Protein AF-A0AAW9KEF3-F1 (afdb_monomer_lite)

Organism: Clostridium perfringens (NCBI:txid1502)

Secondary structure (DSSP, 8-state):
-------HHHHHHHHHHHHHHHHHHHHSTT--THHHHHHHHHHHHHHHHHHHHHHH-S-SHHHH-

Foldseek 3Di:
DDDPDDDLVNLVVVLVVLCVVLVVCVVDPPDDPVSVVSNVVSVVSVVVSVVVVCVPDPDNVVVVD

InterPro domains:
  IPR008875 TraX [PF05857] (10-64)

Radius of gyration: 15.31 Å; chains: 1; bounding box: 42×16×39 Å

pLDDT: mean 78.74, std 11.2, range [39.72, 90.62]

Sequence (65 aa):
MAKLRLNGLQLKTIALVLMVLDHIHQYIPDLPIVLNWVGRIVAPIFFYLMVEGFRKTRNRRRYIT

Structure (mmCIF, N/CA/C/O backbone):
data_AF-A0AAW9KEF3-F1
#
_entry.id   AF-A0AAW9KEF3-F1
#
loop_
_atom_site.group_PDB
_atom_site.id
_atom_site.type_symbol
_atom_site.label_atom_id
_atom_site.label_alt_id
_atom_site.label_comp_id
_atom_site.label_asym_id
_atom_site.label_entity_id
_atom_site.label_seq_id
_atom_site.pdbx_PDB_ins_code
_atom_site.Cartn_x
_atom_site.Cartn_y
_atom_site.Cartn_z
_atom_site.occupancy
_atom_site.B_iso_or_equiv
_atom_site.auth_seq_id
_atom_site.auth_comp_id
_atom_site.auth_asym_id
_atom_site.auth_atom_id
_atom_site.pdbx_PDB_model_num
ATOM 1 N N . MET A 1 1 ? -24.920 5.775 -13.397 1.00 39.72 1 MET A N 1
ATOM 2 C CA . MET A 1 1 ? -23.461 5.667 -13.164 1.00 39.72 1 MET A CA 1
ATOM 3 C C . MET A 1 1 ? -23.210 4.527 -12.188 1.00 39.72 1 MET A C 1
ATOM 5 O O . MET A 1 1 ? -23.650 4.616 -11.048 1.00 39.72 1 MET A O 1
ATOM 9 N N . ALA A 1 2 ? -22.607 3.424 -12.636 1.00 46.44 2 ALA A N 1
ATOM 10 C CA . ALA A 1 2 ? -22.314 2.286 -11.767 1.00 46.44 2 ALA A CA 1
ATOM 11 C C . ALA A 1 2 ? -21.234 2.687 -10.753 1.00 46.44 2 ALA A C 1
ATOM 13 O O . ALA A 1 2 ? -20.126 3.067 -11.126 1.00 46.44 2 ALA A O 1
ATOM 14 N N . LYS A 1 3 ? -21.570 2.650 -9.463 1.00 54.91 3 LYS A N 1
ATOM 15 C CA . LYS A 1 3 ? -20.630 2.952 -8.384 1.00 54.91 3 LYS A CA 1
ATOM 16 C C . LYS A 1 3 ? -19.688 1.753 -8.260 1.00 54.91 3 LYS A C 1
ATOM 18 O O . LYS A 1 3 ? -20.053 0.767 -7.625 1.00 54.91 3 LYS A O 1
ATOM 23 N N . LEU A 1 4 ? -18.514 1.806 -8.895 1.00 59.50 4 LEU A N 1
ATOM 24 C CA . LEU A 1 4 ? -17.462 0.802 -8.701 1.00 59.50 4 LEU A CA 1
ATOM 25 C C . LEU A 1 4 ? -17.046 0.817 -7.221 1.00 59.50 4 LEU A C 1
ATOM 27 O O . LEU A 1 4 ? -16.242 1.638 -6.788 1.00 59.50 4 LEU A O 1
ATOM 31 N N . ARG A 1 5 ? -17.641 -0.065 -6.413 1.00 67.38 5 ARG A N 1
ATOM 32 C CA . ARG A 1 5 ? -17.171 -0.358 -5.056 1.00 67.38 5 ARG A CA 1
ATOM 33 C C . ARG A 1 5 ? -16.104 -1.432 -5.188 1.00 67.38 5 ARG A C 1
ATOM 35 O O . ARG A 1 5 ? -16.427 -2.590 -5.422 1.00 67.38 5 ARG A O 1
ATOM 42 N N . LEU A 1 6 ? -14.843 -1.040 -5.055 1.00 74.75 6 LEU A N 1
ATOM 43 C CA . LEU A 1 6 ? -13.748 -1.997 -4.938 1.00 74.75 6 LEU A CA 1
ATOM 44 C C . LEU A 1 6 ? -13.858 -2.716 -3.588 1.00 74.75 6 LEU A C 1
ATOM 46 O O . LEU A 1 6 ? -14.003 -2.075 -2.545 1.00 74.75 6 LEU A O 1
ATOM 50 N N . ASN A 1 7 ? -13.806 -4.048 -3.602 1.00 82.69 7 ASN A N 1
ATOM 51 C CA . ASN A 1 7 ? -13.722 -4.835 -2.375 1.00 82.69 7 ASN A CA 1
ATOM 52 C C . ASN A 1 7 ? -12.332 -4.684 -1.740 1.00 82.69 7 ASN A C 1
ATOM 54 O O . ASN A 1 7 ? -11.329 -4.582 -2.445 1.00 82.69 7 ASN A O 1
ATOM 58 N N . GLY A 1 8 ? -12.247 -4.758 -0.406 1.00 81.12 8 GLY A N 1
ATOM 59 C CA . GLY A 1 8 ? -10.966 -4.653 0.314 1.00 81.12 8 GLY A CA 1
ATOM 60 C C . GLY A 1 8 ? -9.933 -5.704 -0.119 1.00 81.12 8 GLY A C 1
ATOM 61 O O . GLY A 1 8 ? -8.743 -5.413 -0.166 1.00 81.12 8 GLY A O 1
ATOM 62 N N . LEU A 1 9 ? -10.383 -6.900 -0.527 1.00 84.75 9 LEU A N 1
ATOM 63 C CA . LEU A 1 9 ? -9.512 -7.915 -1.130 1.00 84.75 9 LEU A CA 1
ATOM 64 C C . LEU A 1 9 ? -8.961 -7.481 -2.491 1.00 84.75 9 LEU A C 1
ATOM 66 O O . LEU A 1 9 ? -7.769 -7.626 -2.719 1.00 84.75 9 LEU A O 1
ATOM 70 N N . GLN A 1 10 ? -9.792 -6.906 -3.364 1.00 86.31 10 GLN A N 1
ATOM 71 C CA . GLN A 1 10 ? -9.347 -6.435 -4.680 1.00 86.31 10 GLN A CA 1
ATOM 72 C C . GLN A 1 10 ? -8.331 -5.301 -4.540 1.00 86.31 10 GLN A C 1
ATOM 74 O O . GLN A 1 10 ? -7.299 -5.317 -5.203 1.00 86.31 10 GLN A O 1
ATOM 79 N N . LEU A 1 11 ? -8.587 -4.356 -3.631 1.00 86.50 11 LEU A N 1
ATOM 80 C CA . LEU A 1 11 ? -7.656 -3.268 -3.346 1.00 86.50 11 LEU A CA 1
ATOM 81 C C . LEU A 1 11 ? -6.324 -3.800 -2.791 1.00 86.50 11 LEU A C 1
ATOM 83 O O . LEU A 1 11 ? -5.262 -3.339 -3.202 1.00 86.50 11 LEU A O 1
ATOM 87 N N . LYS A 1 12 ? -6.372 -4.821 -1.925 1.00 86.19 12 LYS A N 1
ATOM 88 C CA . LYS A 1 12 ? -5.178 -5.510 -1.417 1.00 86.19 12 LYS A CA 1
ATOM 89 C C . LYS A 1 12 ? -4.393 -6.208 -2.528 1.00 86.19 12 LYS A C 1
ATOM 91 O O . LYS A 1 12 ? -3.172 -6.101 -2.551 1.00 86.19 12 LYS A O 1
ATOM 96 N N . THR A 1 13 ? -5.068 -6.896 -3.448 1.00 89.06 13 THR A N 1
ATOM 97 C CA . THR A 1 13 ? -4.417 -7.561 -4.587 1.00 89.06 13 THR A CA 1
ATOM 98 C C . THR A 1 13 ? -3.739 -6.551 -5.507 1.00 89.06 13 THR A C 1
ATOM 100 O O . THR A 1 13 ? -2.591 -6.756 -5.883 1.00 89.06 13 THR A O 1
ATOM 103 N N . ILE A 1 14 ? -4.405 -5.437 -5.823 1.00 88.56 14 ILE A N 1
ATOM 104 C CA . ILE A 1 14 ? -3.833 -4.367 -6.653 1.00 88.56 14 ILE A CA 1
ATOM 105 C C . ILE A 1 14 ? -2.586 -3.775 -5.981 1.00 88.56 14 ILE A C 1
ATOM 107 O O . ILE A 1 14 ? -1.550 -3.651 -6.628 1.00 88.56 14 ILE A O 1
ATOM 111 N N . ALA A 1 15 ? -2.658 -3.478 -4.679 1.00 88.06 15 ALA A N 1
ATOM 112 C CA . ALA A 1 15 ? -1.518 -2.974 -3.911 1.00 88.06 15 ALA A CA 1
ATOM 113 C C . ALA A 1 15 ? -0.333 -3.953 -3.906 1.00 88.06 15 ALA A C 1
ATOM 115 O O . ALA A 1 15 ? 0.807 -3.537 -4.089 1.00 88.06 15 ALA A O 1
ATOM 116 N N . LEU A 1 16 ? -0.604 -5.253 -3.745 1.00 89.38 16 LEU A N 1
ATOM 117 C CA . LEU A 1 16 ? 0.418 -6.299 -3.772 1.00 89.38 16 LEU A CA 1
ATOM 118 C C . LEU A 1 16 ? 1.099 -6.394 -5.143 1.00 89.38 16 LEU A C 1
ATOM 120 O O . LEU A 1 16 ? 2.322 -6.429 -5.210 1.00 89.38 16 LEU A O 1
ATOM 124 N N . VAL A 1 17 ? 0.323 -6.411 -6.230 1.00 88.88 17 VAL A N 1
ATOM 125 C CA . VAL A 1 17 ? 0.869 -6.483 -7.595 1.00 88.88 17 VAL A CA 1
ATOM 126 C C . VAL A 1 17 ? 1.734 -5.259 -7.895 1.00 88.88 17 VAL A C 1
ATOM 128 O O . VAL A 1 17 ? 2.840 -5.413 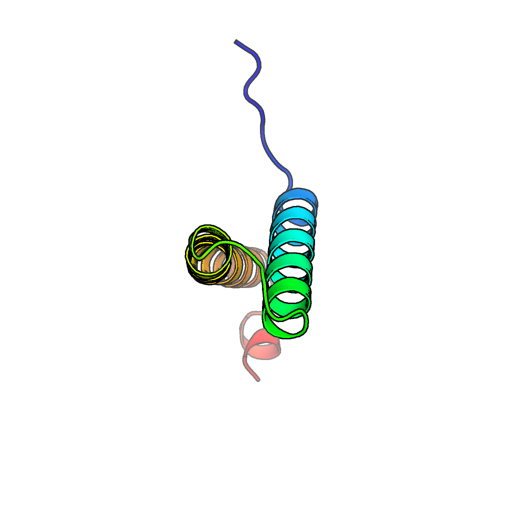-8.403 1.00 88.88 17 VAL A O 1
ATOM 131 N N . LEU A 1 18 ? 1.277 -4.058 -7.526 1.00 85.25 18 LEU A N 1
ATOM 132 C CA . LEU A 1 18 ? 2.057 -2.826 -7.682 1.00 85.25 18 LEU A CA 1
ATOM 133 C C . LEU A 1 18 ? 3.376 -2.875 -6.894 1.00 85.25 18 LEU A C 1
ATOM 135 O O . LEU A 1 18 ? 4.407 -2.490 -7.434 1.00 85.25 18 LEU A O 1
ATOM 139 N N . MET A 1 19 ? 3.364 -3.392 -5.659 1.00 86.38 19 MET A N 1
ATOM 140 C CA . MET A 1 19 ? 4.571 -3.550 -4.833 1.00 86.38 19 MET A CA 1
ATOM 141 C C . MET A 1 19 ? 5.587 -4.513 -5.457 1.00 86.38 19 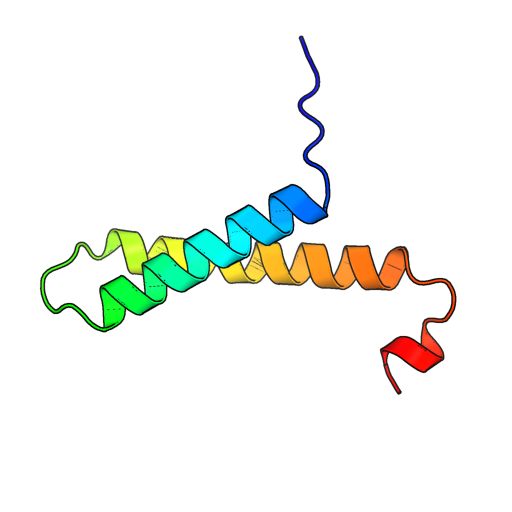MET A C 1
ATOM 143 O O . MET A 1 19 ? 6.785 -4.250 -5.459 1.00 86.38 19 MET A O 1
ATOM 147 N N . VAL A 1 20 ? 5.106 -5.643 -5.982 1.00 86.38 20 VAL A N 1
ATOM 148 C CA . VAL A 1 20 ? 5.962 -6.658 -6.606 1.00 86.38 20 VAL A CA 1
ATOM 149 C C . VAL A 1 20 ? 6.579 -6.119 -7.895 1.00 86.38 20 VAL A C 1
ATOM 151 O O . VAL A 1 20 ? 7.768 -6.314 -8.123 1.00 86.38 20 VAL A O 1
ATOM 154 N N . LEU A 1 21 ? 5.805 -5.403 -8.714 1.00 82.25 21 LEU A N 1
ATOM 155 C CA . LEU A 1 21 ? 6.312 -4.773 -9.935 1.00 82.25 21 LEU A CA 1
ATOM 156 C C . LEU A 1 21 ? 7.372 -3.701 -9.644 1.00 82.25 21 LEU A C 1
ATOM 158 O O . LEU A 1 21 ? 8.378 -3.645 -10.347 1.00 82.25 21 LEU A O 1
ATOM 162 N N . ASP A 1 22 ? 7.177 -2.897 -8.597 1.00 78.12 22 ASP A N 1
ATOM 163 C CA . ASP A 1 22 ? 8.156 -1.910 -8.124 1.00 78.12 22 ASP A CA 1
ATOM 164 C C . ASP A 1 22 ? 9.475 -2.575 -7.675 1.00 78.12 22 ASP A C 1
ATOM 166 O O . ASP A 1 22 ? 10.556 -2.155 -8.078 1.00 78.12 22 ASP A O 1
ATOM 170 N N . HIS A 1 23 ? 9.412 -3.695 -6.946 1.00 80.25 23 HIS A N 1
ATOM 171 C CA . HIS A 1 23 ? 10.615 -4.446 -6.554 1.00 80.25 23 HIS A CA 1
ATOM 172 C C . HIS A 1 23 ? 11.310 -5.171 -7.716 1.00 80.25 23 HIS A C 1
ATOM 174 O O . HIS A 1 23 ? 12.537 -5.273 -7.724 1.00 80.25 23 HIS A O 1
ATOM 180 N N . ILE A 1 24 ? 10.560 -5.667 -8.706 1.00 79.94 24 ILE A N 1
ATOM 181 C CA . ILE A 1 24 ? 11.140 -6.265 -9.920 1.00 79.94 24 ILE A CA 1
ATOM 182 C C . ILE A 1 24 ? 11.884 -5.198 -10.734 1.00 79.94 24 ILE A C 1
ATOM 184 O O . ILE A 1 24 ? 12.976 -5.463 -11.230 1.00 79.94 24 ILE A O 1
ATOM 188 N N . HIS A 1 25 ? 11.326 -3.985 -10.830 1.00 68.19 25 HIS A N 1
ATOM 189 C CA . HIS A 1 25 ? 11.989 -2.830 -11.444 1.00 68.19 25 HIS A CA 1
ATOM 190 C C . HIS A 1 25 ? 13.308 -2.501 -10.745 1.00 68.19 25 HIS A C 1
ATOM 192 O O . HIS A 1 25 ? 14.323 -2.344 -11.414 1.00 68.19 25 HIS A O 1
ATOM 198 N N . GLN A 1 26 ? 13.323 -2.488 -9.411 1.00 68.62 26 GLN A N 1
ATOM 199 C CA . GLN A 1 26 ? 14.530 -2.188 -8.639 1.00 68.62 26 GLN A CA 1
ATOM 200 C C . GLN A 1 26 ? 15.669 -3.202 -8.874 1.00 68.62 26 GLN A C 1
ATOM 202 O O . GLN A 1 26 ? 16.840 -2.855 -8.718 1.00 68.62 26 GLN A O 1
ATOM 207 N N . TYR A 1 27 ? 15.344 -4.440 -9.262 1.00 70.88 27 TYR A N 1
ATOM 208 C CA . TYR A 1 27 ? 16.316 -5.494 -9.571 1.00 70.88 27 TYR A CA 1
ATOM 209 C C . TYR A 1 27 ? 16.777 -5.518 -11.040 1.00 70.88 27 TYR A C 1
ATOM 211 O O . TYR A 1 27 ? 17.782 -6.164 -11.338 1.00 70.88 27 TYR A O 1
ATOM 219 N N . ILE A 1 28 ? 16.078 -4.832 -11.956 1.00 69.25 28 ILE A N 1
ATOM 220 C CA . ILE A 1 28 ? 16.423 -4.765 -13.385 1.00 69.25 28 ILE A CA 1
ATOM 221 C C . ILE A 1 28 ? 16.945 -3.354 -13.708 1.00 69.25 28 ILE A C 1
ATOM 223 O O . ILE A 1 28 ? 16.161 -2.404 -13.785 1.00 69.25 28 ILE A O 1
ATOM 227 N N . PRO A 1 29 ? 18.260 -3.186 -13.922 1.00 59.06 29 PRO A N 1
ATOM 228 C CA . PRO A 1 29 ? 18.850 -1.881 -14.185 1.00 59.06 29 PRO A CA 1
ATOM 229 C C . PRO A 1 29 ? 18.580 -1.457 -15.635 1.00 59.06 29 PRO A C 1
ATOM 231 O O . PRO A 1 29 ? 19.370 -1.798 -16.495 1.00 59.06 29 PRO A O 1
ATOM 234 N N . ASP A 1 30 ? 17.452 -0.785 -15.911 1.00 63.69 30 ASP A N 1
ATOM 235 C CA . ASP A 1 30 ? 17.236 0.087 -17.103 1.00 63.69 30 ASP A CA 1
ATOM 236 C C . ASP A 1 30 ? 15.816 0.693 -17.191 1.00 63.69 30 ASP A C 1
ATOM 238 O O . ASP A 1 30 ? 15.316 1.082 -18.249 1.00 63.69 30 ASP A O 1
ATOM 242 N N . LEU A 1 31 ? 15.097 0.747 -16.074 1.00 62.88 31 LEU A N 1
ATOM 243 C CA . LEU A 1 31 ? 13.644 0.861 -16.101 1.00 62.88 31 LEU A CA 1
ATOM 244 C C . LEU A 1 31 ? 13.205 2.254 -15.565 1.00 62.88 31 LEU A C 1
ATOM 246 O O . LEU A 1 31 ? 13.874 2.845 -14.712 1.00 62.88 31 LEU A O 1
ATOM 250 N N . PRO A 1 32 ? 12.100 2.852 -16.054 1.00 66.12 32 PRO A N 1
ATOM 251 C CA . PRO A 1 32 ? 11.818 4.285 -15.892 1.00 66.12 32 PRO A CA 1
ATOM 252 C C . PRO A 1 32 ? 11.548 4.706 -14.437 1.00 66.12 32 PRO A C 1
ATOM 254 O O . PRO A 1 32 ? 10.816 4.032 -13.717 1.00 66.12 32 PRO A O 1
ATOM 257 N N . ILE A 1 33 ? 12.059 5.878 -14.032 1.00 67.31 33 ILE A N 1
ATOM 258 C CA . ILE A 1 33 ? 11.915 6.494 -12.686 1.00 67.31 33 ILE A CA 1
ATOM 259 C C . ILE A 1 33 ? 10.458 6.578 -12.204 1.00 67.31 33 ILE A C 1
ATOM 261 O O . ILE A 1 33 ? 10.200 6.602 -11.003 1.00 67.31 33 ILE A O 1
ATOM 265 N N . VAL A 1 34 ? 9.498 6.602 -13.129 1.00 66.88 34 VAL A N 1
ATOM 266 C CA . VAL A 1 34 ? 8.057 6.626 -12.839 1.00 66.88 34 VAL A CA 1
ATOM 267 C C . VAL A 1 34 ? 7.635 5.455 -11.946 1.00 66.88 34 VAL A C 1
ATOM 269 O O . VAL A 1 34 ? 6.765 5.630 -11.098 1.00 66.88 34 VAL A O 1
ATOM 272 N N . LEU A 1 35 ? 8.276 4.290 -12.067 1.00 66.19 35 LEU A N 1
ATOM 273 C CA . LEU A 1 35 ? 7.923 3.113 -11.272 1.00 66.19 35 LEU A CA 1
ATOM 274 C C . LEU A 1 35 ? 8.258 3.283 -9.782 1.00 66.19 35 LEU A C 1
ATOM 276 O O . LEU A 1 35 ? 7.397 2.980 -8.965 1.00 66.19 35 LEU A O 1
ATOM 280 N N . ASN A 1 36 ? 9.356 3.963 -9.429 1.00 68.56 36 ASN A N 1
ATOM 281 C CA . ASN A 1 36 ? 9.653 4.328 -8.031 1.00 68.56 36 ASN A CA 1
ATOM 282 C C . ASN A 1 36 ? 8.557 5.195 -7.382 1.00 68.56 36 ASN A C 1
ATOM 284 O O . ASN A 1 36 ? 8.327 5.144 -6.171 1.00 68.56 36 ASN A O 1
ATOM 288 N N . TRP A 1 37 ? 7.884 6.046 -8.161 1.00 72.25 37 TRP A N 1
ATOM 289 C CA . TRP A 1 37 ? 6.780 6.863 -7.647 1.00 72.25 37 TRP A CA 1
ATOM 290 C C . TRP A 1 37 ? 5.517 6.034 -7.419 1.00 72.25 37 TRP A C 1
ATOM 292 O O . TRP A 1 37 ? 4.755 6.323 -6.495 1.00 72.25 37 TRP A O 1
ATOM 302 N N . VAL A 1 38 ? 5.319 4.978 -8.209 1.00 74.06 38 VAL A N 1
ATOM 303 C CA . VAL A 1 38 ? 4.211 4.035 -8.041 1.00 74.06 38 VAL A CA 1
ATOM 304 C C . VAL A 1 38 ? 4.365 3.262 -6.730 1.00 74.06 38 VAL A C 1
ATOM 306 O O . VAL A 1 38 ? 3.402 3.205 -5.963 1.00 74.06 38 VAL A O 1
ATOM 309 N N . GLY A 1 39 ? 5.570 2.783 -6.397 1.00 75.31 39 GLY A N 1
ATOM 310 C CA . GLY A 1 39 ? 5.858 2.161 -5.099 1.00 75.31 39 GLY A CA 1
ATOM 311 C C . GLY A 1 39 ? 5.524 3.058 -3.900 1.00 75.31 39 GLY A C 1
ATOM 312 O O . GLY A 1 39 ? 5.003 2.593 -2.886 1.00 75.31 39 GLY A O 1
ATOM 313 N N . ARG A 1 40 ? 5.692 4.382 -4.021 1.00 80.31 40 ARG A N 1
ATOM 314 C CA . ARG A 1 40 ? 5.315 5.327 -2.949 1.00 80.31 40 ARG A CA 1
ATOM 315 C C . ARG A 1 40 ? 3.808 5.421 -2.720 1.00 80.31 40 ARG A C 1
ATOM 317 O O . ARG A 1 40 ? 3.393 5.653 -1.589 1.00 80.31 40 ARG A O 1
ATOM 324 N N . ILE A 1 41 ? 2.991 5.229 -3.757 1.00 83.06 41 ILE A N 1
ATOM 325 C CA . ILE A 1 41 ? 1.519 5.235 -3.657 1.00 83.06 41 ILE A CA 1
ATOM 326 C C . ILE A 1 41 ? 1.004 3.920 -3.051 1.00 83.06 41 ILE A C 1
ATOM 328 O O . ILE A 1 41 ? -0.066 3.883 -2.444 1.00 83.06 41 ILE A O 1
ATOM 332 N N . VAL A 1 42 ? 1.784 2.842 -3.125 1.00 86.56 42 VAL A N 1
ATOM 333 C CA . VAL A 1 42 ? 1.439 1.565 -2.491 1.00 86.56 42 VAL A CA 1
ATOM 334 C C . VAL A 1 42 ? 1.383 1.690 -0.961 1.00 86.56 42 VAL A C 1
ATOM 336 O O . VAL A 1 42 ? 0.480 1.132 -0.333 1.00 86.56 42 VAL A O 1
ATOM 339 N N . ALA A 1 43 ? 2.262 2.496 -0.355 1.00 85.56 43 ALA A N 1
ATOM 340 C CA . ALA A 1 43 ? 2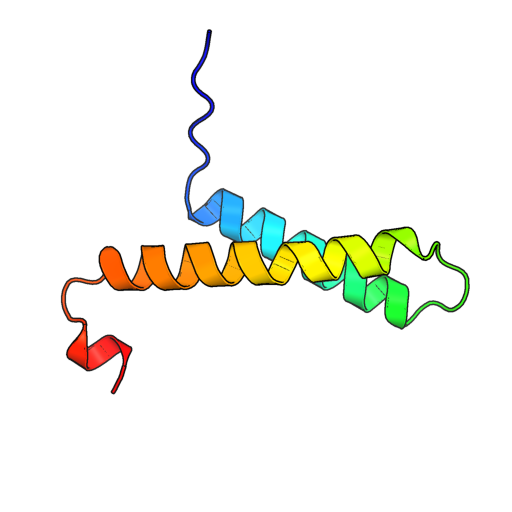.283 2.732 1.091 1.00 85.56 43 ALA A CA 1
ATOM 341 C C . ALA A 1 43 ? 0.950 3.279 1.665 1.00 85.56 43 ALA A C 1
ATOM 343 O O . ALA A 1 43 ? 0.390 2.638 2.560 1.00 85.56 43 ALA A O 1
ATOM 344 N N . PRO A 1 44 ? 0.368 4.397 1.175 1.00 88.88 44 PRO A N 1
ATOM 345 C CA . PRO A 1 44 ? -0.919 4.887 1.670 1.00 88.88 44 PRO A CA 1
ATOM 346 C C . PRO A 1 44 ? -2.078 3.907 1.428 1.00 88.88 44 PRO A C 1
ATOM 348 O 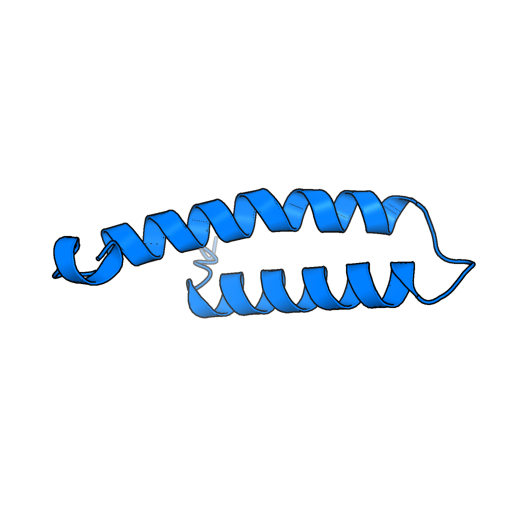O . PRO A 1 44 ? -3.000 3.857 2.243 1.00 88.88 44 PRO A O 1
ATOM 351 N N . ILE A 1 45 ? -2.029 3.078 0.376 1.00 89.00 45 ILE A N 1
ATOM 352 C CA . ILE A 1 45 ? -3.044 2.036 0.142 1.00 89.00 45 ILE A CA 1
ATOM 353 C C . ILE A 1 45 ? -2.966 0.953 1.225 1.00 89.00 45 ILE A C 1
ATOM 355 O O . ILE A 1 45 ? -3.994 0.560 1.783 1.00 89.00 45 ILE A O 1
ATOM 359 N N . PHE A 1 46 ? -1.760 0.499 1.576 1.00 87.25 46 PHE A N 1
ATOM 360 C CA . PHE A 1 46 ? -1.581 -0.454 2.671 1.00 87.25 46 PHE A CA 1
ATOM 361 C C . PHE A 1 46 ? -1.991 0.130 4.022 1.00 87.25 46 PHE A C 1
ATOM 363 O O . PHE A 1 46 ? -2.650 -0.567 4.793 1.00 87.25 46 PHE A O 1
ATOM 370 N N . PHE A 1 47 ? -1.697 1.406 4.295 1.00 90.19 47 PHE A N 1
ATOM 371 C CA . PHE A 1 47 ? -2.174 2.066 5.513 1.00 90.19 47 PHE A CA 1
ATOM 372 C C . PHE A 1 47 ? -3.701 2.113 5.586 1.00 90.19 47 PHE A C 1
ATOM 374 O O . PHE A 1 47 ? -4.276 1.786 6.626 1.00 90.19 47 PHE A O 1
ATOM 381 N N . TYR A 1 48 ? -4.372 2.447 4.482 1.00 90.62 48 TYR A N 1
ATOM 382 C CA . TYR A 1 48 ? -5.831 2.412 4.417 1.00 90.62 48 TYR A CA 1
ATOM 383 C C . TYR A 1 48 ? -6.378 1.010 4.716 1.00 90.62 48 TYR A C 1
ATOM 385 O O . TYR A 1 48 ? -7.248 0.857 5.574 1.00 90.62 48 TYR A O 1
ATOM 393 N N . LEU A 1 49 ? -5.832 -0.021 4.063 1.00 88.94 49 LEU A N 1
ATOM 394 C CA . LEU A 1 49 ? -6.238 -1.413 4.268 1.00 88.94 49 LEU A CA 1
ATOM 395 C C . LEU A 1 49 ? -5.974 -1.895 5.699 1.00 88.94 49 LEU A C 1
ATOM 397 O O . LEU A 1 49 ? -6.787 -2.636 6.253 1.00 88.94 49 LEU A O 1
ATOM 401 N N . MET A 1 50 ? -4.873 -1.458 6.315 1.00 87.44 50 MET A N 1
ATOM 402 C CA . MET A 1 50 ? -4.535 -1.773 7.702 1.00 87.44 50 MET A CA 1
ATOM 403 C C . MET A 1 50 ? -5.568 -1.183 8.667 1.00 87.44 50 MET A C 1
ATOM 405 O O . MET A 1 50 ? -6.096 -1.896 9.521 1.00 87.44 50 MET A O 1
ATOM 409 N N . VAL A 1 51 ? -5.912 0.098 8.502 1.00 89.88 51 VAL A N 1
ATOM 410 C CA . VAL A 1 51 ? -6.932 0.770 9.323 1.00 89.88 51 VAL A CA 1
ATOM 411 C C . VAL A 1 51 ? -8.316 0.168 9.080 1.00 89.88 51 VAL A C 1
ATOM 413 O O . VAL A 1 51 ? -9.074 -0.056 10.025 1.00 89.88 51 VAL A O 1
ATOM 416 N N . GLU A 1 52 ? -8.660 -0.140 7.829 1.00 89.56 52 GLU A N 1
ATOM 417 C CA . GLU A 1 52 ? -9.935 -0.762 7.485 1.00 89.56 52 GLU A CA 1
ATOM 418 C C . GLU A 1 52 ? -10.055 -2.177 8.077 1.00 89.56 52 GLU A C 1
ATOM 420 O O . GLU A 1 52 ? -11.103 -2.521 8.632 1.00 89.56 52 GLU A O 1
ATOM 425 N N . GLY A 1 53 ? -8.986 -2.975 8.015 1.00 86.44 53 GLY A N 1
ATOM 426 C CA . GLY A 1 53 ? -8.902 -4.301 8.628 1.00 86.44 53 GLY A CA 1
ATOM 427 C C . GLY A 1 53 ? -9.020 -4.240 10.149 1.00 86.44 53 GLY A C 1
ATOM 428 O O . GLY A 1 53 ? -9.811 -4.978 10.741 1.00 86.44 53 GLY A O 1
ATOM 429 N N . PHE A 1 54 ? -8.331 -3.287 10.781 1.00 86.62 54 PHE A N 1
ATOM 430 C CA . PHE A 1 54 ? -8.446 -3.041 12.216 1.00 86.62 54 PHE A CA 1
ATOM 431 C C . PHE A 1 54 ? -9.868 -2.633 12.623 1.00 86.62 54 PHE A C 1
ATOM 433 O O . PHE A 1 54 ? -10.422 -3.157 13.589 1.00 86.62 54 PHE A O 1
ATOM 440 N N . ARG A 1 55 ? -10.507 -1.746 11.850 1.00 85.44 55 ARG A N 1
ATOM 441 C CA . ARG A 1 55 ? -11.886 -1.302 12.097 1.00 85.44 55 ARG A CA 1
ATOM 442 C C . ARG A 1 55 ? -12.898 -2.440 11.960 1.00 85.44 55 ARG A C 1
ATOM 444 O O . ARG A 1 55 ? -13.853 -2.481 12.732 1.00 85.44 55 ARG A O 1
ATOM 451 N N . LYS A 1 56 ? -12.704 -3.341 10.990 1.00 86.62 56 LYS A N 1
ATOM 452 C CA . LYS A 1 56 ? -13.565 -4.517 10.761 1.00 86.62 56 LYS A CA 1
ATOM 453 C C . LYS A 1 56 ? -13.323 -5.649 11.761 1.00 86.62 56 LYS A C 1
ATOM 455 O O . LYS A 1 56 ? -14.166 -6.533 11.890 1.00 86.62 56 LYS A O 1
ATOM 460 N N . THR A 1 57 ? -12.200 -5.637 12.474 1.00 88.69 57 THR A N 1
ATOM 461 C CA . THR A 1 57 ? -11.873 -6.677 13.450 1.00 88.69 57 THR A CA 1
ATOM 462 C C . THR A 1 57 ? -12.681 -6.485 14.732 1.00 88.69 57 THR A C 1
ATOM 464 O O . THR A 1 57 ? -12.630 -5.437 15.377 1.00 88.69 57 THR A O 1
ATOM 467 N N . ARG A 1 58 ? -13.423 -7.526 15.133 1.00 84.00 58 ARG A N 1
ATOM 468 C CA . ARG A 1 58 ? -14.268 -7.509 16.340 1.00 84.00 58 ARG A CA 1
ATOM 469 C C . ARG A 1 58 ? -13.452 -7.404 17.633 1.00 84.00 58 ARG A C 1
ATOM 471 O O . ARG A 1 58 ? -13.880 -6.734 18.565 1.00 84.00 58 ARG A O 1
ATOM 478 N N . ASN A 1 59 ? -12.285 -8.048 17.697 1.00 86.19 59 ASN A N 1
ATOM 479 C CA . ASN A 1 59 ? -11.411 -8.027 18.872 1.00 86.19 59 ASN A CA 1
ATOM 480 C C . ASN A 1 59 ? -10.092 -7.306 18.569 1.00 86.19 59 ASN A C 1
ATOM 482 O O . ASN A 1 59 ? -9.121 -7.909 18.123 1.00 86.19 59 ASN A O 1
ATOM 486 N N . ARG A 1 60 ? -10.071 -5.999 18.836 1.00 83.19 60 ARG A N 1
ATOM 487 C CA . ARG A 1 60 ? -8.924 -5.116 18.576 1.00 83.19 60 ARG A CA 1
ATOM 488 C C . ARG A 1 60 ? -7.719 -5.400 19.471 1.00 83.19 60 ARG A C 1
ATOM 490 O O . ARG A 1 60 ? -6.594 -5.240 19.017 1.00 83.19 60 ARG A O 1
ATOM 497 N N . ARG A 1 61 ? -7.942 -5.843 20.717 1.00 80.81 61 ARG A N 1
ATOM 498 C CA . ARG A 1 61 ? -6.849 -6.189 21.643 1.00 80.81 61 ARG A CA 1
ATOM 499 C C . ARG A 1 61 ? -6.020 -7.344 21.091 1.00 80.81 61 ARG A C 1
ATO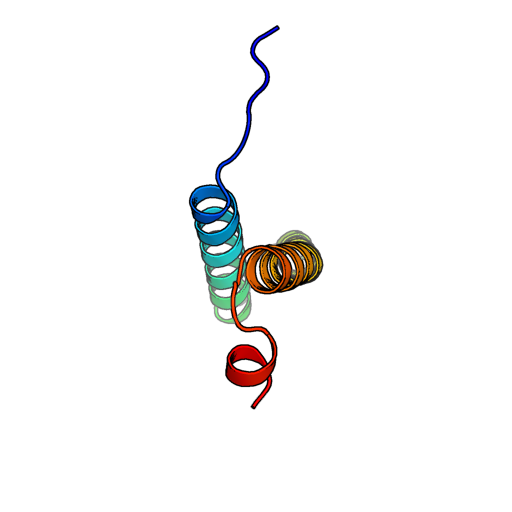M 501 O O . ARG A 1 61 ? -4.817 -7.202 20.985 1.00 80.81 61 ARG A O 1
ATOM 508 N N . ARG A 1 62 ? -6.670 -8.412 20.617 1.00 82.38 62 ARG A N 1
ATOM 509 C CA . ARG A 1 62 ? -5.999 -9.541 19.942 1.00 82.38 62 ARG A CA 1
ATOM 510 C C . ARG A 1 62 ? -5.356 -9.207 18.590 1.00 82.38 62 ARG A C 1
ATOM 512 O O . ARG A 1 62 ? -4.671 -10.050 18.039 1.00 82.38 62 ARG A O 1
ATOM 519 N N . TYR A 1 63 ? -5.660 -8.051 18.002 1.00 83.06 63 TYR A N 1
ATOM 520 C CA . TYR A 1 63 ? -5.061 -7.639 16.730 1.00 83.06 63 TYR A CA 1
ATOM 521 C C . TYR A 1 63 ? -3.734 -6.897 16.937 1.00 83.06 63 TYR A C 1
ATOM 523 O O . TYR A 1 63 ? -2.881 -6.913 16.058 1.00 83.06 63 TYR A O 1
ATOM 531 N N . ILE A 1 64 ? -3.590 -6.207 18.073 1.00 81.25 64 ILE A N 1
ATOM 532 C CA . ILE A 1 64 ? -2.408 -5.395 18.405 1.00 81.25 64 ILE A CA 1
ATOM 533 C C . ILE A 1 64 ? -1.462 -6.142 19.359 1.00 81.25 64 ILE A C 1
ATOM 535 O O . ILE A 1 64 ? -0.272 -5.847 19.380 1.00 81.25 64 ILE A O 1
ATOM 539 N N . THR A 1 65 ? -1.995 -7.060 20.172 1.00 74.31 65 THR A N 1
ATOM 540 C CA . T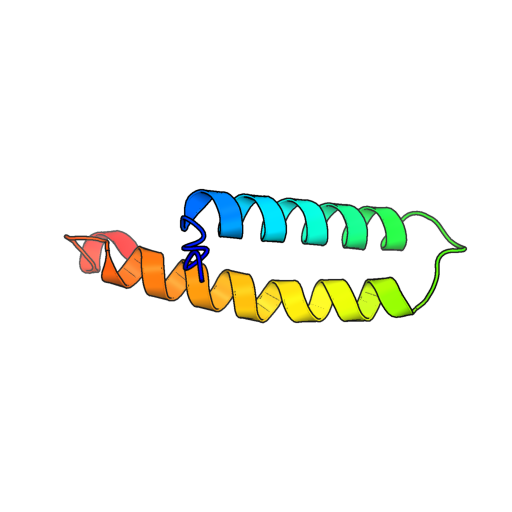HR A 1 65 ? -1.238 -7.948 21.072 1.00 74.31 65 THR A CA 1
ATOM 541 C C . THR A 1 65 ? -0.942 -9.263 20.377 1.00 74.31 65 THR A C 1
ATOM 543 O O . THR A 1 65 ? 0.219 -9.707 20.459 1.00 74.31 65 THR A O 1
#